Protein AF-X1TMU3-F1 (afdb_monomer)

Solvent-accessible surface area (backbone atoms only — not comparable to full-atom values): 5303 Å² total; per-residue (Å²): 111,73,68,59,53,48,53,53,51,52,53,51,50,51,51,52,53,45,40,72,77,32,73,62,54,74,30,72,66,43,47,52,49,53,52,51,52,52,49,50,54,53,58,51,50,58,60,50,47,56,41,46,74,73,72,45,82,80,73,56,62,64,56,48,54,50,51,44,52,53,50,44,50,42,32,47,69,72,68,60,44,55,70,70,60,38,50,61,70,48,73,82,110

Secondary structure (DSSP, 8-state):
-HHHHHHHHHHHHHHHHHHHH-GGGGSHHHHHHHHHHHHHHHHHHHHHHHHHHTT----THHHHHHHHHHHHHHHHHTS---HHHHHHHHTT-

Structure (mmCIF, N/CA/C/O backbone):
data_AF-X1TMU3-F1
#
_entry.id   AF-X1TMU3-F1
#
loop_
_atom_site.group_PDB
_atom_site.id
_atom_site.type_symbol
_atom_site.label_atom_id
_atom_site.label_alt_id
_atom_site.label_comp_id
_atom_site.label_asym_id
_atom_site.label_entity_id
_atom_site.label_seq_id
_atom_site.pdbx_PDB_ins_code
_atom_site.Cartn_x
_atom_site.Cartn_y
_atom_site.Cartn_z
_atom_site.occupancy
_atom_site.B_iso_or_equiv
_atom_site.auth_seq_id
_atom_site.auth_comp_id
_atom_site.auth_asym_id
_atom_site.auth_atom_id
_atom_site.pdbx_PDB_model_num
ATOM 1 N N . MET A 1 1 ? -0.572 24.742 -14.590 1.00 64.00 1 MET A N 1
ATOM 2 C CA . MET A 1 1 ? -0.082 23.708 -15.537 1.00 64.00 1 MET A CA 1
ATOM 3 C C . MET A 1 1 ? 1.377 23.299 -15.314 1.00 64.00 1 MET A C 1
ATOM 5 O O . MET A 1 1 ? 1.632 22.106 -15.254 1.00 64.00 1 MET A O 1
ATOM 9 N N . LYS A 1 2 ? 2.328 24.232 -15.109 1.00 79.75 2 LYS A N 1
ATOM 10 C CA . LYS A 1 2 ? 3.763 23.908 -14.914 1.00 79.75 2 LYS A CA 1
ATOM 11 C C . LYS A 1 2 ? 4.063 22.901 -13.778 1.00 79.75 2 LYS A C 1
ATOM 13 O O . LYS A 1 2 ? 4.951 22.075 -13.926 1.00 79.75 2 LYS A O 1
ATOM 18 N N . ARG A 1 3 ? 3.293 22.921 -12.678 1.00 84.00 3 ARG A N 1
ATOM 19 C CA . ARG A 1 3 ? 3.457 21.987 -11.539 1.00 84.00 3 ARG A CA 1
ATOM 20 C C . ARG A 1 3 ? 3.123 20.531 -11.891 1.00 84.00 3 ARG A C 1
ATOM 22 O O . ARG A 1 3 ? 3.884 19.639 -11.548 1.00 84.00 3 ARG A O 1
ATOM 29 N N . ILE A 1 4 ? 2.024 20.305 -12.615 1.00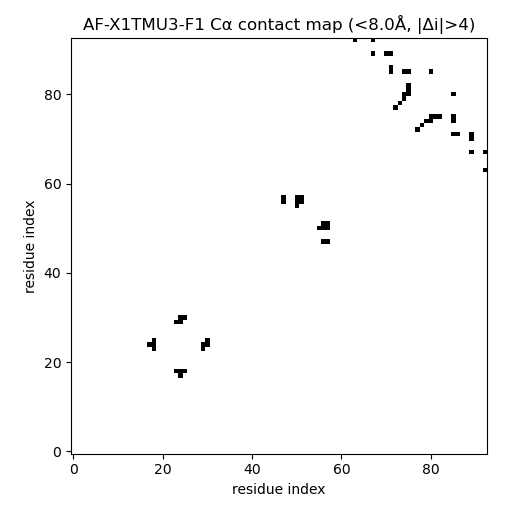 91.75 4 ILE A N 1
ATOM 30 C CA . ILE A 1 4 ? 1.610 18.962 -13.056 1.00 91.75 4 ILE A CA 1
ATOM 31 C C . ILE A 1 4 ? 2.630 18.406 -14.050 1.0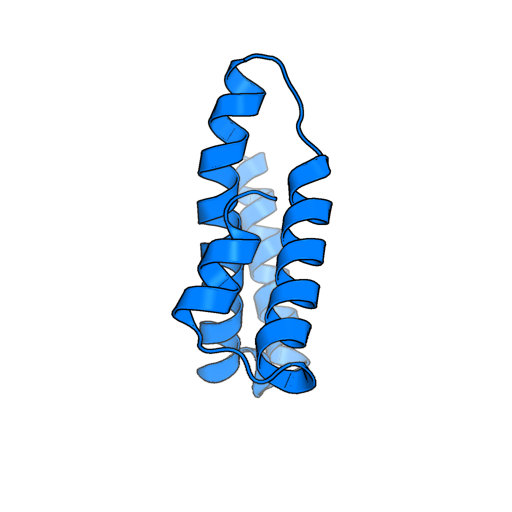0 91.75 4 ILE A C 1
ATOM 33 O O . ILE A 1 4 ? 3.052 17.264 -13.918 1.00 91.75 4 ILE A O 1
ATOM 37 N N . ALA A 1 5 ? 3.086 19.242 -14.989 1.00 92.62 5 ALA A N 1
ATOM 38 C CA . ALA A 1 5 ? 4.145 18.863 -15.918 1.00 92.62 5 ALA A CA 1
ATOM 39 C C . ALA A 1 5 ? 5.419 18.426 -15.175 1.00 92.62 5 ALA A C 1
ATOM 41 O O . ALA A 1 5 ? 5.978 17.389 -15.506 1.00 92.62 5 ALA A O 1
ATOM 42 N N . GLY A 1 6 ? 5.827 19.147 -14.123 1.00 94.38 6 GLY A N 1
ATOM 43 C CA . GLY A 1 6 ? 6.967 18.758 -13.285 1.00 94.38 6 GLY A CA 1
ATOM 44 C C . GLY A 1 6 ? 6.814 17.374 -12.645 1.00 94.38 6 GLY A C 1
ATOM 45 O O . GLY A 1 6 ? 7.736 16.567 -12.719 1.00 94.38 6 GLY A O 1
ATOM 46 N N . ILE A 1 7 ? 5.640 17.064 -12.084 1.00 94.69 7 ILE A N 1
ATOM 47 C CA . ILE A 1 7 ? 5.360 15.746 -11.483 1.00 94.69 7 ILE A CA 1
ATOM 48 C C . ILE A 1 7 ? 5.434 14.640 -12.540 1.00 94.69 7 ILE A C 1
ATOM 50 O O . ILE A 1 7 ? 6.078 13.618 -12.315 1.00 94.69 7 ILE A O 1
ATOM 54 N N . VAL A 1 8 ? 4.815 14.852 -13.704 1.00 95.12 8 VAL A N 1
ATOM 55 C CA . VAL A 1 8 ? 4.818 13.867 -14.796 1.00 95.12 8 VAL A CA 1
ATOM 56 C C . VAL A 1 8 ? 6.234 13.634 -15.323 1.00 95.12 8 VAL A C 1
ATOM 58 O O . VAL A 1 8 ? 6.617 12.486 -15.546 1.00 95.12 8 VAL A O 1
ATOM 61 N N . ILE A 1 9 ? 7.035 14.693 -15.473 1.00 96.44 9 ILE A N 1
ATOM 62 C CA . ILE A 1 9 ? 8.437 14.597 -15.902 1.00 96.44 9 ILE A CA 1
ATOM 63 C C . ILE A 1 9 ? 9.245 13.761 -14.906 1.00 96.44 9 ILE A C 1
ATOM 65 O O . ILE A 1 9 ? 9.929 12.825 -15.315 1.00 96.44 9 ILE A O 1
ATOM 69 N N . ILE A 1 10 ? 9.138 14.059 -13.607 1.00 96.06 10 ILE A N 1
ATOM 70 C CA . ILE A 1 10 ? 9.870 13.331 -12.562 1.00 96.06 10 ILE A CA 1
ATOM 71 C C . ILE A 1 10 ? 9.437 11.863 -12.525 1.00 96.06 10 ILE A C 1
ATOM 73 O O . ILE A 1 10 ? 10.288 10.977 -12.519 1.00 96.06 10 ILE A O 1
ATOM 77 N N . LEU A 1 11 ? 8.130 11.592 -12.556 1.00 94.12 11 LEU A N 1
ATOM 78 C CA . LEU A 1 11 ? 7.602 10.228 -12.56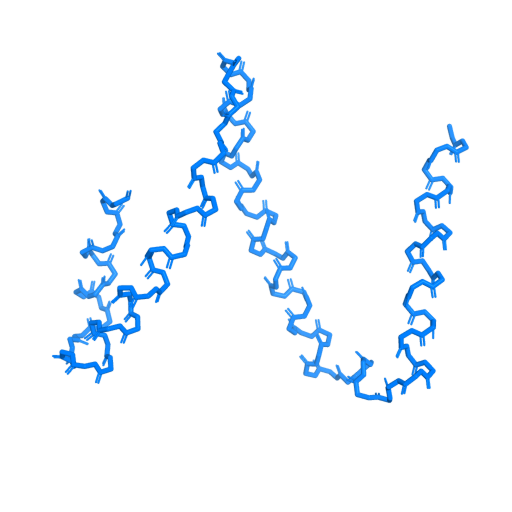2 1.00 94.12 11 LEU A CA 1
ATOM 79 C C . LEU A 1 11 ? 8.128 9.432 -13.762 1.00 94.12 11 LEU A C 1
ATOM 81 O O . LEU A 1 11 ? 8.605 8.310 -13.606 1.00 94.12 11 LEU A O 1
ATOM 85 N N . THR A 1 12 ? 8.090 10.033 -14.951 1.00 96.00 12 THR A N 1
ATOM 86 C CA . THR A 1 12 ? 8.584 9.403 -16.181 1.00 96.00 12 THR A CA 1
ATOM 87 C C . THR A 1 12 ? 10.083 9.122 -16.088 1.00 96.00 12 THR A C 1
ATOM 89 O O . THR A 1 12 ? 10.522 8.024 -16.428 1.00 96.00 12 THR A O 1
ATOM 92 N N . ALA A 1 13 ? 10.869 10.070 -15.570 1.00 96.88 13 ALA A N 1
ATOM 93 C CA . ALA A 1 13 ? 12.303 9.888 -15.369 1.00 96.88 13 ALA A CA 1
ATOM 94 C C . ALA A 1 13 ? 12.601 8.723 -14.412 1.00 96.88 13 ALA A C 1
ATOM 96 O O . ALA A 1 13 ? 13.420 7.865 -14.735 1.00 96.88 13 ALA A O 1
ATOM 97 N N . VAL A 1 14 ? 11.898 8.639 -13.278 1.00 95.62 14 VAL A N 1
ATOM 98 C CA . VAL A 1 14 ? 12.065 7.544 -12.306 1.00 95.62 14 VAL A CA 1
ATOM 99 C C . VAL A 1 14 ? 11.726 6.189 -12.929 1.00 95.62 14 VAL A C 1
ATOM 101 O O . VAL A 1 14 ? 12.469 5.229 -12.723 1.00 95.62 14 VAL A O 1
ATOM 104 N N . ILE A 1 15 ? 10.652 6.107 -13.721 1.00 94.56 15 ILE A N 1
ATOM 105 C CA . ILE A 1 15 ? 10.252 4.875 -14.419 1.00 94.56 15 ILE A CA 1
ATOM 106 C C . ILE A 1 15 ? 11.340 4.432 -15.404 1.00 94.56 15 ILE A C 1
ATOM 108 O O . ILE A 1 15 ? 11.741 3.269 -15.379 1.00 94.56 15 ILE A O 1
ATOM 112 N N . ILE A 1 16 ? 11.844 5.347 -16.239 1.00 96.25 16 ILE A N 1
ATOM 113 C CA . ILE A 1 16 ? 12.872 5.040 -17.246 1.00 96.25 16 ILE A CA 1
ATOM 114 C C . ILE A 1 16 ? 14.182 4.620 -16.575 1.00 96.25 16 ILE A C 1
ATOM 116 O O . ILE A 1 16 ? 14.751 3.590 -16.928 1.00 96.25 16 ILE A O 1
ATOM 120 N N . ILE A 1 17 ? 14.649 5.381 -15.584 1.00 96.94 17 ILE A N 1
ATOM 121 C CA . ILE A 1 17 ? 15.898 5.078 -14.876 1.00 96.94 17 ILE A CA 1
ATOM 122 C C . ILE A 1 17 ? 15.796 3.712 -14.186 1.00 96.94 17 ILE A C 1
ATOM 124 O O . ILE A 1 17 ? 16.697 2.885 -14.319 1.00 96.94 17 ILE A O 1
ATOM 128 N N . SER A 1 18 ? 14.677 3.433 -13.513 1.00 94.62 18 SER A N 1
ATOM 129 C CA . SER A 1 18 ? 14.454 2.148 -12.837 1.00 94.62 18 SER A CA 1
ATOM 130 C C . SER A 1 18 ? 14.400 0.974 -13.818 1.00 94.62 18 SER A C 1
ATOM 132 O O . SER A 1 18 ? 14.950 -0.088 -13.530 1.00 94.62 18 SER A O 1
ATOM 134 N N . ALA A 1 19 ? 13.791 1.174 -14.990 1.00 94.56 19 ALA A N 1
ATOM 135 C CA . ALA A 1 19 ? 13.742 0.185 -16.063 1.00 94.56 19 ALA A CA 1
ATOM 136 C C . ALA A 1 19 ? 15.123 -0.153 -16.643 1.00 94.56 19 ALA A C 1
ATOM 138 O O . ALA A 1 19 ? 15.377 -1.312 -16.966 1.00 94.56 19 ALA A O 1
ATOM 139 N N . VAL A 1 20 ? 16.009 0.841 -16.766 1.00 96.31 20 VAL A N 1
ATOM 140 C CA . VAL A 1 20 ? 17.378 0.645 -17.271 1.00 96.31 20 VAL A CA 1
ATOM 141 C C . VAL A 1 20 ? 18.260 -0.042 -16.228 1.00 96.31 20 VAL A C 1
ATOM 143 O O . VAL A 1 20 ? 19.028 -0.936 -16.574 1.00 96.31 20 VAL A O 1
ATOM 146 N N . ILE A 1 21 ? 18.146 0.345 -14.953 1.00 97.19 21 ILE A N 1
ATOM 147 C CA . ILE A 1 21 ? 18.960 -0.227 -13.868 1.00 97.19 21 ILE A CA 1
ATOM 148 C C . ILE A 1 21 ? 18.561 -1.678 -13.576 1.00 97.19 21 ILE A C 1
ATOM 150 O O . ILE A 1 21 ? 19.419 -2.504 -13.266 1.00 97.19 21 ILE A O 1
ATOM 154 N N . ASN A 1 22 ? 17.268 -2.004 -13.650 1.00 94.31 22 ASN A N 1
ATOM 155 C CA . ASN A 1 22 ? 16.773 -3.332 -13.313 1.00 94.31 22 ASN A CA 1
ATOM 156 C C . ASN A 1 22 ? 15.722 -3.809 -14.318 1.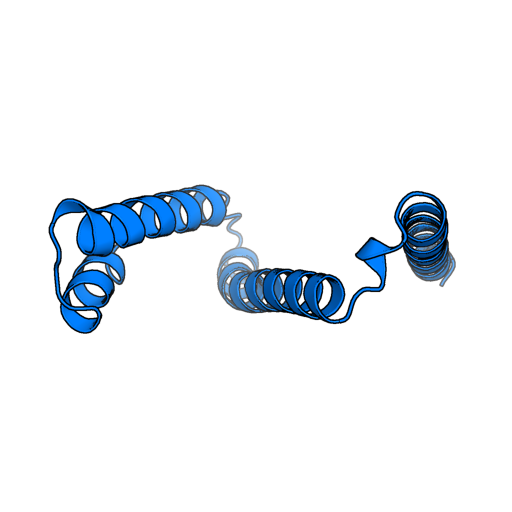00 94.31 22 ASN A C 1
ATOM 158 O O . ASN A 1 22 ? 14.574 -3.370 -14.296 1.00 94.31 22 ASN A O 1
ATOM 162 N N . ILE A 1 23 ? 16.086 -4.805 -15.128 1.00 89.88 23 ILE A N 1
ATOM 163 C CA . ILE A 1 23 ? 15.189 -5.415 -16.120 1.00 89.88 23 ILE A CA 1
ATOM 164 C C . ILE A 1 23 ? 13.910 -5.996 -15.485 1.00 89.88 23 ILE A C 1
ATOM 166 O O . ILE A 1 23 ? 12.844 -5.999 -16.102 1.00 89.88 23 ILE A O 1
ATOM 170 N N . ASN A 1 24 ? 13.974 -6.429 -14.219 1.00 93.56 24 ASN A N 1
ATOM 171 C CA . ASN A 1 24 ? 12.818 -6.962 -13.498 1.00 93.56 24 ASN A CA 1
ATOM 172 C C . ASN A 1 24 ? 11.813 -5.874 -13.096 1.00 93.56 24 ASN A C 1
ATOM 174 O O . ASN A 1 24 ? 10.692 -6.208 -12.703 1.00 93.56 24 ASN A O 1
ATOM 178 N N . PHE A 1 25 ? 12.164 -4.590 -13.216 1.00 93.38 25 PHE A N 1
ATOM 179 C CA . PHE A 1 25 ? 11.265 -3.482 -12.905 1.00 93.38 25 PHE A CA 1
ATOM 180 C C . PHE A 1 25 ? 10.002 -3.500 -13.780 1.00 93.38 25 PHE A C 1
ATOM 182 O O . PHE A 1 25 ? 8.899 -3.338 -13.259 1.00 93.38 25 PHE A O 1
ATOM 189 N N . ILE A 1 26 ? 10.139 -3.777 -15.082 1.00 94.19 26 ILE A N 1
ATOM 190 C CA . ILE A 1 26 ? 9.006 -3.860 -16.028 1.00 94.19 26 ILE A CA 1
ATOM 191 C C . ILE A 1 26 ? 8.422 -5.288 -16.074 1.00 94.19 26 ILE A C 1
ATOM 193 O O . ILE A 1 26 ? 7.519 -5.587 -16.852 1.00 94.19 26 ILE A O 1
ATOM 197 N N . SER A 1 27 ? 8.892 -6.210 -15.227 1.00 96.25 27 SER A N 1
ATOM 198 C CA . SER A 1 27 ? 8.316 -7.556 -15.199 1.00 96.25 27 SER A CA 1
ATOM 199 C C . SER A 1 27 ? 6.813 -7.500 -14.867 1.00 96.25 27 SER A C 1
ATOM 201 O O . SER A 1 27 ? 6.397 -6.706 -14.015 1.00 96.25 27 SER A O 1
ATOM 203 N N . PRO A 1 28 ? 5.976 -8.374 -15.460 1.00 95.25 28 PRO A N 1
ATOM 204 C CA . PRO A 1 28 ? 4.547 -8.423 -15.142 1.00 95.25 28 PRO A CA 1
ATOM 205 C C . PRO A 1 28 ? 4.273 -8.624 -13.647 1.00 95.25 28 PRO A C 1
ATOM 207 O O . PRO A 1 28 ? 3.269 -8.141 -13.127 1.00 95.25 28 PRO A O 1
ATOM 210 N N . TYR A 1 29 ? 5.168 -9.328 -12.948 1.00 95.75 29 TYR A N 1
ATOM 211 C CA . TYR A 1 29 ? 5.106 -9.506 -11.502 1.00 95.75 29 TYR A CA 1
ATOM 212 C C . TYR A 1 29 ? 5.300 -8.181 -10.758 1.00 95.75 29 TYR A C 1
ATOM 214 O O . TYR A 1 29 ? 4.465 -7.819 -9.928 1.00 95.75 29 TYR A O 1
ATOM 222 N N . ASN A 1 30 ? 6.359 -7.432 -11.079 1.00 95.00 30 ASN A N 1
ATOM 223 C CA . ASN A 1 30 ? 6.647 -6.171 -10.406 1.00 95.00 30 ASN A CA 1
ATOM 224 C C . ASN A 1 30 ? 5.601 -5.096 -10.725 1.00 95.00 30 ASN A C 1
ATOM 226 O O . ASN A 1 30 ? 5.149 -4.407 -9.816 1.00 95.00 30 ASN A O 1
ATOM 230 N N . ILE A 1 31 ? 5.132 -5.014 -11.975 1.00 94.44 31 ILE A N 1
ATOM 231 C CA . ILE A 1 31 ? 4.040 -4.104 -12.356 1.00 94.44 31 ILE A CA 1
ATOM 232 C C . ILE A 1 31 ? 2.780 -4.410 -11.540 1.00 94.44 31 ILE A C 1
ATOM 234 O O . ILE A 1 31 ? 2.195 -3.505 -10.947 1.00 94.44 31 ILE A O 1
ATOM 238 N N . LYS A 1 32 ? 2.378 -5.687 -11.444 1.00 96.44 32 LYS A N 1
ATOM 239 C CA . LYS A 1 32 ? 1.242 -6.089 -10.600 1.00 96.44 32 LYS A CA 1
ATOM 240 C C . LYS A 1 32 ? 1.470 -5.719 -9.137 1.00 96.44 32 LYS A C 1
ATOM 242 O O . LYS A 1 32 ? 0.538 -5.261 -8.485 1.00 96.44 32 LYS A O 1
ATOM 247 N N . ASN A 1 33 ? 2.680 -5.911 -8.620 1.00 95.50 33 ASN A N 1
ATOM 248 C CA . ASN A 1 33 ? 3.007 -5.566 -7.242 1.00 95.50 33 ASN A CA 1
ATOM 249 C C . ASN A 1 33 ? 2.881 -4.053 -6.995 1.00 95.50 33 ASN A C 1
ATOM 251 O O . ASN A 1 33 ? 2.188 -3.654 -6.063 1.00 95.50 33 ASN A O 1
ATOM 255 N N . ILE A 1 34 ? 3.457 -3.219 -7.866 1.00 94.44 34 ILE A N 1
ATOM 256 C CA . ILE A 1 34 ? 3.335 -1.754 -7.801 1.00 94.44 34 ILE A CA 1
ATOM 257 C C . ILE A 1 34 ? 1.861 -1.344 -7.825 1.00 94.44 34 ILE A C 1
ATOM 259 O O . ILE A 1 34 ? 1.418 -0.620 -6.940 1.00 94.44 34 ILE A O 1
ATOM 263 N N . LEU A 1 35 ? 1.079 -1.867 -8.775 1.00 94.50 35 LEU A N 1
ATOM 264 C CA . LEU A 1 35 ? -0.348 -1.555 -8.881 1.00 94.50 35 LEU A CA 1
ATOM 265 C C . LEU A 1 35 ? -1.140 -1.972 -7.634 1.00 94.50 35 LEU A C 1
ATOM 267 O O . LEU A 1 35 ? -2.045 -1.248 -7.226 1.00 94.50 35 LEU A O 1
ATOM 271 N N . ARG A 1 36 ? -0.802 -3.101 -6.996 1.00 95.44 36 ARG A N 1
ATOM 272 C CA . ARG A 1 36 ? -1.438 -3.529 -5.737 1.00 95.44 36 ARG A CA 1
ATOM 273 C C . ARG A 1 36 ? -1.129 -2.568 -4.593 1.00 95.44 36 ARG A C 1
ATOM 275 O O . ARG A 1 36 ? -2.050 -2.203 -3.869 1.00 95.44 36 ARG A O 1
ATOM 282 N N . TRP A 1 37 ? 0.121 -2.129 -4.454 1.00 94.31 37 TRP A N 1
ATOM 283 C CA . TRP A 1 37 ? 0.500 -1.138 -3.442 1.00 94.31 37 TRP A CA 1
ATOM 284 C C . TRP A 1 37 ? -0.159 0.216 -3.694 1.00 94.31 37 TRP A C 1
ATOM 286 O O . TRP A 1 37 ? -0.731 0.796 -2.774 1.00 94.31 37 TRP A O 1
ATOM 296 N N . THR A 1 38 ? -0.160 0.695 -4.939 1.00 94.44 38 THR A N 1
ATOM 297 C CA . THR A 1 38 ? -0.859 1.932 -5.310 1.00 94.44 38 THR A CA 1
ATOM 298 C C . THR A 1 38 ? -2.360 1.829 -5.043 1.00 94.44 38 THR A C 1
ATOM 300 O O . THR A 1 38 ? -2.940 2.765 -4.504 1.00 94.44 38 THR A O 1
ATOM 303 N N . GLY A 1 39 ? -2.986 0.693 -5.362 1.00 95.31 39 GLY A N 1
ATOM 304 C CA . GLY A 1 39 ? -4.398 0.448 -5.068 1.00 95.31 39 GLY A CA 1
ATOM 305 C C . GLY A 1 39 ? -4.698 0.439 -3.568 1.00 95.31 39 GLY A C 1
ATOM 306 O O . GLY A 1 39 ? -5.681 1.040 -3.145 1.00 95.31 39 GLY A O 1
ATOM 307 N N . LEU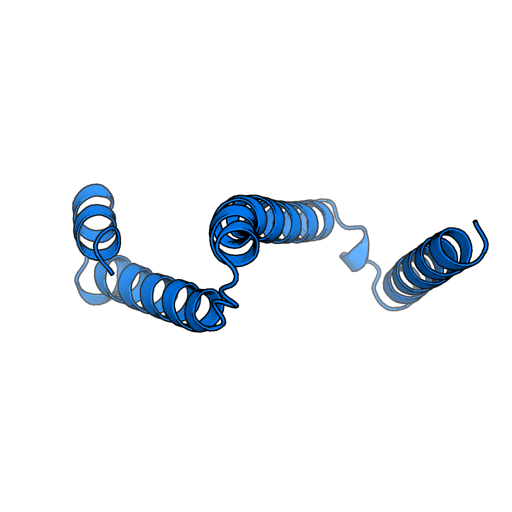 A 1 40 ? -3.828 -0.177 -2.762 1.00 92.69 40 LEU A N 1
ATOM 308 C CA . LEU A 1 40 ? -3.934 -0.180 -1.303 1.00 92.69 40 LEU A CA 1
ATOM 309 C C . LEU A 1 40 ? -3.856 1.245 -0.740 1.00 92.69 40 LEU A C 1
ATOM 311 O O . LEU A 1 40 ? -4.751 1.649 -0.005 1.00 92.69 40 LEU A O 1
ATOM 315 N N . PHE A 1 41 ? -2.855 2.040 -1.132 1.00 92.38 41 PHE A N 1
ATOM 316 C CA . PHE A 1 41 ? -2.759 3.439 -0.694 1.00 92.38 41 PHE A CA 1
ATOM 317 C C . PHE A 1 41 ? -3.919 4.300 -1.208 1.00 92.38 41 PHE A C 1
ATOM 319 O O . PHE A 1 41 ? -4.403 5.166 -0.484 1.00 92.38 41 PHE A O 1
ATOM 326 N N . GLY A 1 42 ? -4.406 4.032 -2.422 1.00 93.62 42 GLY A N 1
ATOM 327 C CA . GLY A 1 42 ? -5.599 4.674 -2.966 1.00 93.62 42 GLY A CA 1
ATOM 328 C C . GLY A 1 42 ? -6.832 4.408 -2.105 1.00 93.62 42 GLY A C 1
ATOM 329 O O . GLY A 1 42 ? -7.523 5.350 -1.730 1.00 93.62 42 GLY A O 1
ATOM 330 N N . LEU A 1 43 ? -7.066 3.152 -1.718 1.00 92.75 43 LEU A N 1
ATOM 331 C CA . LEU A 1 43 ? -8.178 2.777 -0.842 1.00 92.75 43 LEU A CA 1
ATOM 332 C C . LEU A 1 43 ? -8.072 3.447 0.534 1.00 92.75 43 LEU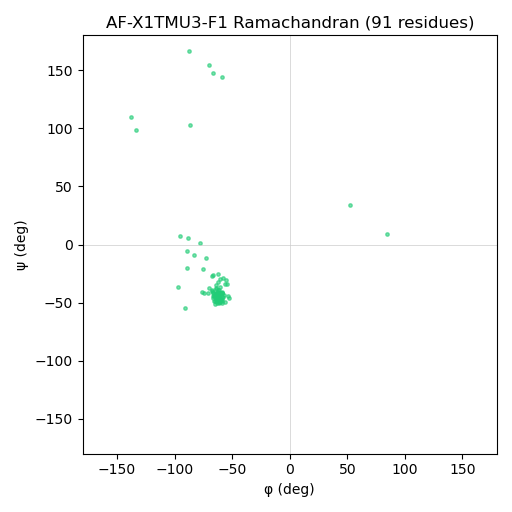 A C 1
ATOM 334 O O . LEU A 1 43 ? -9.048 4.018 1.012 1.00 92.75 43 LEU A O 1
ATOM 338 N N . LEU A 1 44 ? -6.882 3.426 1.140 1.00 92.19 44 LEU A N 1
ATOM 339 C CA . LEU A 1 44 ? -6.633 4.065 2.435 1.00 92.19 44 LEU A CA 1
ATOM 340 C C . LEU A 1 44 ? -6.872 5.582 2.383 1.00 92.19 44 LEU A C 1
ATOM 342 O O . LEU A 1 44 ? -7.473 6.142 3.296 1.00 92.19 44 LEU A O 1
ATOM 346 N N . SER A 1 45 ? -6.481 6.239 1.285 1.00 92.56 45 SER A N 1
ATOM 347 C CA . SER A 1 45 ? -6.678 7.684 1.116 1.00 92.56 45 SER A CA 1
ATOM 348 C C . SER A 1 45 ? -8.151 8.107 1.105 1.00 92.56 45 SER A C 1
ATOM 350 O O . SER A 1 45 ? -8.464 9.237 1.474 1.00 92.56 45 SER A O 1
ATOM 352 N N . VAL A 1 46 ? -9.069 7.206 0.729 1.00 93.56 46 VAL A N 1
ATOM 353 C CA . VAL A 1 46 ? -10.514 7.472 0.795 1.00 93.56 46 VAL A CA 1
ATOM 354 C C . VAL A 1 46 ? -10.977 7.591 2.248 1.00 93.56 46 VAL A C 1
ATOM 356 O O . VAL A 1 46 ? -11.786 8.464 2.544 1.00 93.56 46 VAL A O 1
ATOM 359 N N . GLY A 1 47 ? -10.446 6.765 3.156 1.00 90.06 47 GLY A N 1
ATOM 360 C CA . GLY A 1 47 ? -10.719 6.869 4.594 1.00 90.06 47 GLY A CA 1
ATOM 361 C C . GLY A 1 47 ? -10.168 8.166 5.189 1.00 90.06 47 GLY A C 1
ATOM 362 O O . GLY A 1 47 ? -10.912 8.925 5.810 1.00 90.06 47 GLY A O 1
ATOM 363 N N . GLU A 1 48 ? -8.901 8.473 4.898 1.00 93.38 48 GLU A N 1
ATOM 364 C CA . GLU A 1 48 ? -8.242 9.713 5.344 1.00 93.38 48 GLU A CA 1
ATOM 365 C C . GLU A 1 48 ? -8.916 10.985 4.820 1.00 93.38 48 GLU A C 1
ATOM 367 O O . GLU A 1 48 ? -8.912 12.017 5.489 1.00 93.38 48 GLU A O 1
ATOM 372 N N . CYS A 1 49 ? -9.549 10.931 3.645 1.00 94.00 49 CYS A N 1
ATOM 373 C CA . CYS A 1 49 ? -10.312 12.056 3.111 1.00 94.00 49 CYS A CA 1
ATOM 374 C C . CYS A 1 49 ? -11.364 12.553 4.118 1.00 94.00 49 CYS A C 1
ATOM 376 O O . CYS A 1 49 ? -11.468 13.756 4.350 1.00 94.00 49 CYS A O 1
ATOM 378 N N . PHE A 1 50 ? -12.100 11.647 4.772 1.00 92.81 50 PHE A N 1
ATOM 379 C CA . PHE A 1 50 ? -13.116 12.025 5.759 1.00 92.81 50 PHE A CA 1
ATOM 380 C C . PHE A 1 50 ? -12.504 12.669 7.003 1.00 92.81 50 PHE A C 1
ATOM 382 O O . PHE A 1 50 ? -13.020 13.677 7.483 1.00 92.81 50 PHE A O 1
ATOM 389 N N . VAL A 1 51 ? -11.379 12.139 7.482 1.00 93.31 51 VAL A N 1
ATOM 390 C CA . VAL A 1 51 ? -10.636 12.715 8.610 1.00 93.31 51 VAL A CA 1
ATOM 391 C C . VAL A 1 51 ? -10.214 14.150 8.291 1.00 93.31 51 VAL A C 1
ATOM 393 O O . VAL A 1 51 ? -10.502 15.070 9.063 1.00 93.31 51 VAL A O 1
ATOM 396 N N . ILE A 1 52 ? -9.600 14.360 7.125 1.00 94.62 52 ILE A N 1
ATOM 397 C CA . ILE A 1 52 ? -9.127 15.678 6.687 1.00 94.62 52 ILE A CA 1
ATOM 398 C C . ILE A 1 52 ? -10.295 16.656 6.535 1.00 94.62 52 ILE A C 1
ATOM 400 O O . ILE A 1 52 ? -10.195 17.808 6.959 1.00 94.62 52 ILE A O 1
ATOM 404 N N . LEU A 1 53 ? -11.428 16.204 5.990 1.00 95.56 53 LEU A N 1
ATOM 405 C CA . LEU A 1 53 ? -12.635 17.027 5.865 1.00 95.56 53 LEU A CA 1
ATOM 406 C C . LEU A 1 53 ? -13.189 17.476 7.224 1.00 95.56 53 LEU A C 1
ATOM 408 O O . LEU A 1 53 ? -13.721 18.580 7.322 1.00 95.56 53 LEU A O 1
ATOM 412 N N . THR A 1 54 ? -13.033 16.667 8.275 1.00 94.31 54 THR A N 1
ATOM 413 C CA . THR A 1 54 ? -13.408 17.051 9.649 1.00 94.31 54 THR A CA 1
ATOM 414 C C . THR A 1 54 ? -12.393 17.974 10.339 1.00 94.31 54 THR A C 1
ATOM 416 O O . THR A 1 54 ? -12.608 18.370 11.482 1.00 94.31 54 THR A O 1
ATOM 419 N N . GLY A 1 55 ? -11.309 18.361 9.655 1.00 91.31 55 GLY A N 1
ATOM 420 C CA . GLY A 1 55 ? -10.251 19.224 10.193 1.00 91.31 55 GLY A CA 1
ATOM 421 C C . GLY A 1 55 ? -9.173 18.479 10.986 1.00 91.31 55 GLY A C 1
ATOM 422 O O . GLY A 1 55 ? -8.336 19.119 11.622 1.00 91.31 55 GLY A O 1
ATOM 423 N N . GLY A 1 56 ? -9.185 17.145 10.956 1.00 90.62 56 GLY A N 1
ATOM 424 C CA . GLY A 1 56 ? -8.144 16.304 11.538 1.00 90.62 56 GLY A CA 1
ATOM 425 C C . GLY A 1 56 ? -6.993 16.029 10.567 1.00 90.62 56 GLY A C 1
ATOM 426 O O . GLY A 1 56 ? -7.101 16.241 9.362 1.00 90.62 56 GLY A O 1
ATOM 427 N N . ILE A 1 57 ? -5.883 15.518 11.095 1.00 88.44 57 ILE A N 1
ATOM 428 C CA . ILE A 1 57 ? -4.801 14.905 10.315 1.00 88.44 57 ILE A CA 1
ATOM 429 C C . ILE A 1 57 ? -4.467 13.602 11.037 1.00 88.44 57 ILE A C 1
ATOM 431 O O . ILE A 1 57 ? -3.781 13.631 12.062 1.00 88.44 57 ILE A O 1
ATOM 435 N N . ASP A 1 58 ? -5.003 12.479 10.561 1.00 87.75 58 ASP A N 1
ATOM 436 C CA . ASP A 1 58 ? -4.760 11.184 11.189 1.00 87.75 58 ASP A CA 1
ATOM 437 C C . ASP A 1 58 ? -3.478 10.565 10.623 1.00 87.75 58 ASP A C 1
ATOM 439 O O . ASP A 1 58 ? -3.400 10.067 9.503 1.00 87.75 58 ASP A O 1
ATOM 443 N N . LEU A 1 59 ? -2.411 10.642 11.418 1.00 85.94 59 LEU A N 1
ATOM 444 C CA . LEU A 1 59 ? -1.131 10.011 11.098 1.00 85.94 59 LEU A CA 1
ATOM 445 C C . LEU A 1 59 ? -1.047 8.568 11.630 1.00 85.94 59 LEU A C 1
ATOM 447 O O . LEU A 1 59 ? -0.065 7.869 11.371 1.00 85.94 59 LEU A O 1
ATOM 451 N N . SER A 1 60 ? -2.052 8.116 12.386 1.00 89.75 60 SER A N 1
ATOM 452 C CA . SER A 1 60 ? -2.075 6.798 13.025 1.00 89.75 60 SER A CA 1
ATOM 453 C C . SER A 1 60 ? -2.357 5.663 12.042 1.00 89.75 60 SER A C 1
ATOM 455 O O . SER A 1 60 ? -1.939 4.531 12.298 1.00 89.75 60 SER A O 1
ATOM 457 N N . LEU A 1 61 ? -2.958 5.952 10.881 1.00 89.50 61 LEU A N 1
ATOM 458 C CA . LEU A 1 61 ? -3.312 4.950 9.874 1.00 89.50 61 LEU A CA 1
ATOM 459 C C . LEU A 1 61 ? -2.107 4.106 9.417 1.00 89.50 61 LEU A C 1
ATOM 461 O O . LEU A 1 61 ? -2.237 2.901 9.202 1.00 89.50 61 LEU A O 1
ATOM 465 N N . GLY A 1 62 ? -0.906 4.693 9.353 1.00 87.06 62 GLY A N 1
ATOM 466 C CA . GLY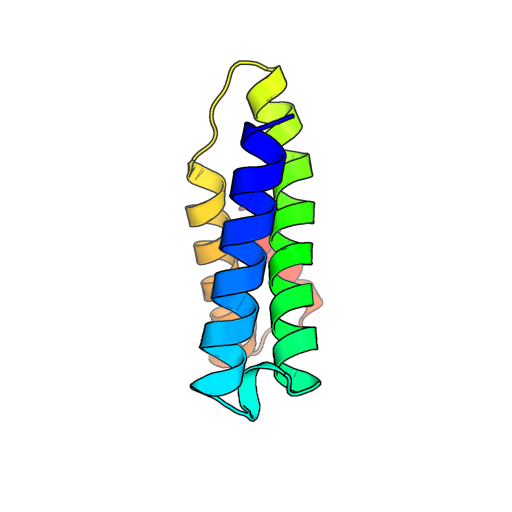 A 1 62 ? 0.322 3.940 9.072 1.00 87.06 62 GLY A CA 1
ATOM 467 C C . GLY A 1 62 ? 0.649 2.899 10.152 1.00 87.06 62 GLY A C 1
ATOM 468 O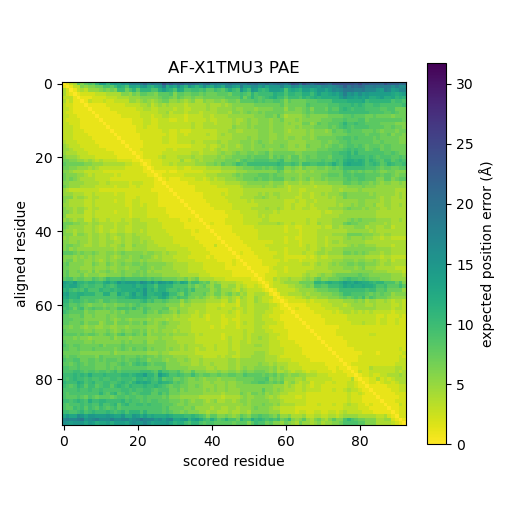 O . GLY A 1 62 ? 0.987 1.754 9.838 1.00 87.06 62 GLY A O 1
ATOM 469 N N . SER A 1 63 ? 0.500 3.274 11.424 1.00 91.00 63 SER A N 1
ATOM 470 C CA . SER A 1 63 ? 0.722 2.401 12.582 1.00 91.00 63 SER A CA 1
ATOM 471 C C . SER A 1 63 ? -0.314 1.277 12.652 1.00 91.00 63 SER A C 1
ATOM 473 O O . SER A 1 63 ? 0.055 0.129 12.902 1.00 91.00 63 SER A O 1
ATOM 475 N N . ILE A 1 64 ? -1.587 1.583 12.377 1.00 92.69 64 ILE A N 1
ATOM 476 C CA . ILE A 1 64 ? -2.691 0.608 12.370 1.00 92.69 64 ILE A CA 1
ATOM 477 C C . ILE A 1 64 ? -2.480 -0.435 11.266 1.00 92.69 64 ILE A C 1
ATOM 479 O O . ILE A 1 64 ? -2.521 -1.635 11.536 1.00 92.69 64 ILE A O 1
ATOM 483 N N . VAL A 1 65 ? -2.156 -0.008 10.039 1.00 92.00 65 VAL A N 1
ATOM 484 C CA . VAL A 1 65 ? -1.854 -0.931 8.928 1.00 92.00 65 VAL A CA 1
ATOM 485 C C . VAL A 1 65 ? -0.669 -1.843 9.272 1.00 92.00 65 VAL A C 1
ATOM 487 O O . VAL A 1 65 ? -0.718 -3.048 9.007 1.00 92.00 65 VAL A O 1
ATOM 490 N N . GLY A 1 66 ? 0.377 -1.298 9.904 1.00 92.81 66 GLY A N 1
ATOM 491 C CA . GLY A 1 66 ? 1.520 -2.079 10.382 1.00 92.81 66 GLY A CA 1
ATOM 492 C C . GLY A 1 66 ? 1.134 -3.115 11.443 1.00 92.81 66 GLY A C 1
ATOM 493 O O . GLY A 1 66 ? 1.498 -4.288 11.321 1.00 92.81 66 GLY A O 1
ATOM 494 N N . LEU A 1 67 ? 0.358 -2.705 12.451 1.00 94.50 67 LEU A N 1
ATOM 495 C CA . LEU A 1 67 ? -0.113 -3.579 13.528 1.00 94.50 67 LEU A CA 1
ATOM 496 C C . LEU A 1 67 ? -0.992 -4.715 12.990 1.00 94.50 67 LEU A C 1
ATOM 498 O O . LEU A 1 67 ? -0.728 -5.882 13.286 1.00 94.50 67 LEU A O 1
ATOM 502 N N . ILE A 1 68 ? -1.985 -4.395 12.156 1.00 94.12 68 ILE A N 1
ATOM 503 C CA . ILE A 1 68 ? -2.873 -5.382 11.527 1.00 94.12 68 ILE A CA 1
ATOM 504 C C . ILE A 1 68 ? -2.064 -6.369 10.683 1.00 94.12 68 ILE A C 1
ATOM 506 O O . ILE A 1 68 ? -2.324 -7.573 10.738 1.00 94.12 68 ILE A O 1
ATOM 510 N N . GLY A 1 69 ? -1.059 -5.896 9.940 1.00 93.12 69 GLY A N 1
ATOM 511 C CA . GLY A 1 69 ? -0.184 -6.755 9.141 1.00 93.12 69 GLY A CA 1
ATOM 512 C C . GLY A 1 69 ? 0.577 -7.781 9.988 1.00 93.12 69 GLY A C 1
ATOM 513 O O . GLY A 1 69 ? 0.565 -8.976 9.675 1.00 93.12 69 GLY A O 1
ATOM 514 N N . VAL A 1 70 ? 1.193 -7.336 11.088 1.00 95.12 70 VAL A N 1
ATOM 515 C CA . VAL A 1 70 ? 1.939 -8.216 12.004 1.00 95.12 70 VAL A CA 1
ATOM 516 C C . VAL A 1 70 ? 1.006 -9.189 12.726 1.00 95.12 70 VAL A C 1
ATOM 518 O O . VAL A 1 70 ? 1.294 -10.388 12.769 1.00 95.12 70 VAL A O 1
ATOM 521 N N . LEU A 1 71 ? -0.125 -8.711 13.250 1.00 95.62 71 LEU A N 1
ATOM 522 C CA . LEU A 1 71 ? -1.098 -9.555 13.950 1.00 95.62 71 LEU A CA 1
ATOM 523 C C . LEU A 1 71 ? -1.728 -10.594 13.022 1.00 95.62 71 LEU A C 1
ATOM 525 O O . LEU A 1 71 ? -1.791 -11.767 13.384 1.00 95.62 71 LEU A O 1
ATOM 529 N N . SER A 1 72 ? -2.098 -10.208 11.800 1.00 93.88 72 SER A N 1
ATOM 530 C CA . SER A 1 72 ? -2.623 -11.140 10.797 1.00 93.88 72 SER A CA 1
ATOM 531 C C . SER A 1 72 ? -1.615 -12.249 10.496 1.00 93.88 72 SER A C 1
ATOM 533 O O . SER A 1 72 ? -1.966 -13.431 10.482 1.00 93.88 72 SER A O 1
ATOM 535 N N . ALA A 1 73 ? -0.338 -11.898 10.307 1.00 94.88 73 ALA A N 1
ATOM 536 C CA . ALA A 1 73 ? 0.716 -12.885 10.098 1.00 94.88 73 ALA A CA 1
ATOM 537 C C . ALA A 1 73 ? 0.893 -13.797 11.323 1.00 94.88 73 ALA A C 1
ATOM 539 O O . ALA A 1 73 ? 1.015 -15.014 11.167 1.00 94.88 73 ALA A O 1
ATOM 540 N N . HIS A 1 74 ? 0.859 -13.239 12.535 1.00 95.94 74 HIS A N 1
ATOM 541 C CA . HIS A 1 74 ? 0.973 -14.000 13.776 1.00 95.94 74 HIS A CA 1
ATOM 542 C C . HIS A 1 74 ? -0.191 -14.990 13.956 1.00 95.94 74 HIS A C 1
ATOM 544 O O . HIS A 1 74 ? 0.044 -16.184 14.159 1.00 95.94 74 HIS A O 1
ATOM 550 N N . PHE A 1 75 ? -1.438 -14.541 13.809 1.00 95.88 75 PHE A N 1
ATOM 551 C CA . PHE A 1 75 ? -2.621 -15.394 13.954 1.00 95.88 75 PHE A CA 1
ATOM 552 C C . PHE A 1 75 ? -2.658 -16.519 12.917 1.00 95.88 75 PHE A C 1
ATOM 554 O O . PHE A 1 75 ? -2.921 -17.673 13.262 1.00 95.88 75 PHE A O 1
ATOM 561 N N . LEU A 1 76 ? -2.322 -16.222 11.660 1.00 95.81 76 LEU A N 1
ATOM 562 C CA . LEU A 1 76 ? -2.353 -17.216 10.584 1.00 95.81 76 LEU A CA 1
ATOM 563 C C . LEU A 1 76 ? -1.172 -18.194 10.635 1.00 95.81 76 LEU A C 1
ATOM 565 O O . LEU A 1 76 ? -1.349 -19.385 10.381 1.00 95.81 76 LEU A O 1
ATOM 569 N N . LYS A 1 77 ? 0.046 -17.718 10.926 1.00 96.12 77 LYS A N 1
ATOM 570 C CA . LYS A 1 77 ? 1.267 -18.541 10.820 1.00 96.12 77 LYS A CA 1
ATOM 571 C C . LYS A 1 77 ? 1.706 -19.159 12.139 1.00 96.12 77 LYS A C 1
ATOM 573 O O . LYS A 1 77 ? 2.191 -20.288 12.116 1.00 96.12 77 LYS A O 1
ATOM 578 N N . VAL A 1 78 ? 1.555 -18.446 13.253 1.00 95.25 78 VAL A N 1
ATOM 579 C CA . VAL A 1 78 ? 1.982 -18.922 14.578 1.00 95.25 78 VAL A CA 1
ATOM 580 C C . VAL A 1 78 ? 0.835 -19.653 15.261 1.00 95.25 78 VAL A C 1
ATOM 582 O O . VAL A 1 78 ? 0.978 -20.823 15.603 1.00 95.25 78 VAL A O 1
ATOM 585 N N . GLN A 1 79 ? -0.321 -18.999 15.388 1.00 93.56 79 GLN A N 1
ATOM 586 C CA . GLN A 1 79 ? -1.480 -19.575 16.081 1.00 93.56 79 GLN A CA 1
ATOM 587 C C . GLN A 1 79 ? -2.327 -20.507 15.197 1.00 93.56 79 GLN A C 1
ATOM 589 O O . GLN A 1 79 ? -3.201 -21.202 15.705 1.00 93.56 79 GLN A O 1
ATOM 594 N N . ARG A 1 80 ? -2.052 -20.557 13.882 1.00 94.50 80 ARG A N 1
ATOM 595 C CA . ARG A 1 80 ? -2.753 -21.395 12.884 1.00 94.50 80 ARG A CA 1
ATOM 596 C C . ARG A 1 80 ? -4.277 -21.221 12.901 1.00 94.50 80 ARG A C 1
ATOM 598 O O . ARG A 1 80 ? -5.024 -22.168 12.661 1.00 94.50 80 ARG A O 1
ATOM 605 N N . MET A 1 81 ? -4.732 -20.006 13.185 1.00 94.75 81 MET A N 1
ATOM 606 C CA . MET A 1 81 ? -6.151 -19.666 13.210 1.00 94.75 81 MET A CA 1
ATOM 607 C C . MET A 1 81 ? -6.735 -19.683 11.794 1.00 94.75 81 MET A C 1
ATOM 609 O O . MET A 1 81 ? -6.024 -19.476 10.807 1.00 94.75 81 MET A O 1
ATOM 613 N N . SER A 1 82 ? -8.046 -19.911 11.684 1.00 95.19 82 SER A N 1
ATOM 614 C CA . SER A 1 82 ? -8.735 -19.798 10.399 1.00 95.19 82 SER A CA 1
ATOM 615 C C . SER A 1 82 ? -8.741 -18.343 9.918 1.00 95.19 82 SER A C 1
ATOM 617 O O . SER A 1 82 ? -8.807 -17.405 10.716 1.00 95.19 82 SER A O 1
ATOM 619 N N . ILE A 1 83 ? -8.696 -18.152 8.596 1.00 93.00 83 ILE A N 1
ATOM 620 C CA . ILE A 1 83 ? -8.683 -16.820 7.968 1.00 93.00 83 ILE A CA 1
ATOM 621 C C . ILE A 1 83 ? -9.838 -15.931 8.458 1.00 93.00 83 ILE A C 1
ATOM 623 O O . ILE A 1 83 ? -9.566 -14.787 8.822 1.00 93.00 83 ILE A O 1
ATOM 627 N N . PRO A 1 84 ? -11.097 -16.414 8.542 1.00 94.25 84 PRO A N 1
ATOM 628 C CA . PRO A 1 84 ? -12.197 -15.577 9.013 1.00 94.25 84 PRO A CA 1
ATOM 629 C C . PRO A 1 84 ? -12.008 -15.099 10.457 1.00 94.25 84 PRO A C 1
ATOM 631 O O . PRO A 1 84 ? -12.297 -13.946 10.761 1.00 94.25 84 PRO A O 1
ATOM 634 N N . LEU A 1 85 ? -11.488 -15.963 11.335 1.00 92.50 85 LEU A N 1
ATOM 635 C CA . LEU A 1 85 ? -11.290 -15.636 12.746 1.00 92.50 85 LEU A CA 1
ATOM 636 C C . LEU A 1 85 ? -10.156 -14.621 12.935 1.00 92.50 85 LEU A C 1
ATOM 638 O O . LEU A 1 85 ? -10.307 -13.674 13.702 1.00 92.50 85 LEU A O 1
ATOM 642 N N . ALA A 1 86 ? -9.050 -14.786 12.204 1.00 93.19 86 ALA A N 1
ATOM 643 C CA . ALA A 1 86 ? -7.941 -13.834 12.228 1.00 93.19 86 ALA A CA 1
ATOM 644 C C . ALA A 1 86 ? -8.378 -12.440 11.743 1.00 93.19 86 ALA A C 1
ATOM 646 O O . ALA A 1 86 ? -8.050 -11.443 12.377 1.00 93.19 86 ALA A O 1
ATOM 647 N N . LEU A 1 87 ? -9.168 -12.370 10.663 1.00 91.00 87 LEU A N 1
ATOM 648 C CA . LEU A 1 87 ? -9.710 -11.103 10.161 1.00 91.00 87 LEU A CA 1
ATOM 649 C C . LEU A 1 87 ? -10.666 -10.450 11.161 1.00 91.00 87 LEU A C 1
ATOM 651 O O . LEU A 1 87 ? -10.565 -9.250 11.397 1.00 91.00 87 LEU A O 1
ATOM 655 N N . PHE A 1 88 ? -11.558 -11.230 11.775 1.00 92.75 88 PHE A N 1
ATOM 656 C CA . PHE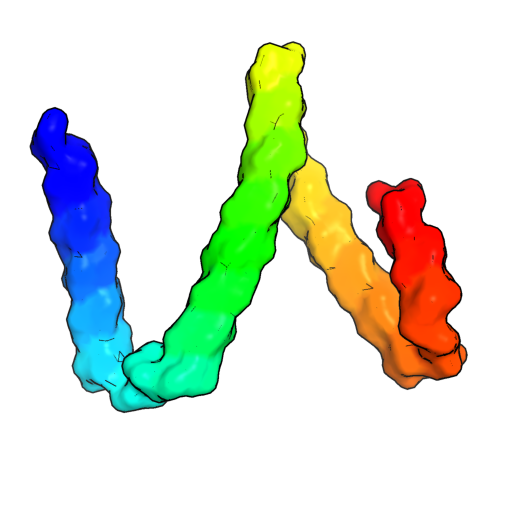 A 1 88 ? -12.510 -10.713 12.758 1.00 92.75 88 PHE A CA 1
ATOM 657 C C . PHE A 1 88 ? -11.812 -10.046 13.950 1.00 92.75 88 PHE A C 1
ATOM 659 O O . PHE A 1 88 ? -12.213 -8.964 14.366 1.00 92.75 88 PHE A O 1
ATOM 666 N N . LEU A 1 89 ? -10.728 -10.646 14.451 1.00 92.56 89 LEU A N 1
ATOM 667 C CA . LEU A 1 89 ? -9.939 -10.072 15.544 1.00 92.56 89 LEU A CA 1
ATOM 668 C C . LEU A 1 89 ? -9.191 -8.791 15.149 1.00 92.56 89 LEU A C 1
ATOM 670 O O . LEU A 1 89 ? -8.919 -7.964 16.014 1.00 92.56 89 LEU A O 1
ATOM 674 N N . CYS A 1 90 ? -8.860 -8.617 13.869 1.00 90.94 90 CYS A N 1
ATOM 675 C CA . CYS A 1 90 ? -8.138 -7.442 13.383 1.00 90.94 90 CYS A CA 1
ATOM 676 C C . CYS A 1 90 ? -9.040 -6.270 12.972 1.00 90.94 90 CYS A C 1
ATOM 678 O O . CYS A 1 90 ? -8.551 -5.151 12.910 1.00 90.94 90 CYS A O 1
ATOM 680 N N . ILE A 1 91 ? -10.326 -6.497 12.685 1.00 87.50 91 ILE A N 1
ATOM 681 C CA . ILE A 1 91 ? -11.252 -5.456 12.191 1.00 87.50 91 ILE A CA 1
ATOM 682 C C . ILE A 1 91 ? -11.536 -4.354 13.228 1.00 87.50 91 ILE A C 1
ATOM 684 O O . ILE A 1 91 ? -11.888 -3.244 12.844 1.00 87.50 91 ILE A O 1
ATOM 688 N N . GLY A 1 92 ? -11.420 -4.655 14.524 1.00 78.38 92 GLY A N 1
ATOM 689 C CA . GLY A 1 92 ? -11.727 -3.717 15.614 1.00 78.38 92 GLY A CA 1
ATOM 690 C C . GLY A 1 92 ? -10.531 -2.943 16.180 1.00 78.38 92 GLY A C 1
ATOM 691 O O . GLY A 1 92 ? -10.693 -2.307 17.220 1.00 78.38 92 GLY A O 1
ATOM 692 N N . LEU A 1 93 ? -9.354 -3.056 15.558 1.00 81.50 93 LEU A N 1
ATOM 693 C CA . LEU A 1 93 ? -8.115 -2.362 15.937 1.00 81.50 93 LEU A CA 1
ATOM 694 C C . LEU A 1 93 ? -7.911 -1.110 15.086 1.00 81.50 93 LEU A C 1
ATOM 696 O O . LEU A 1 93 ? -7.432 -0.111 15.663 1.00 81.50 93 LEU A O 1
#

Sequence (93 aa):
MKRIAGIVIILTAVIIISAVININFISPYNIKNILRWTGLFGLLSVGECFVILTGGIDLSLGSIVGLIGVLSAHFLKVQRMSIPLALFLCIGL

Foldseek 3Di:
DVVVVVVVVVVVVVLVVCCVVDVCCPPPVNVVVVVVVVVVVVVVVVVQVVCVVVVHHDPCSVVLVVVLVVQLCCCCPVVVHDNVVSVVVSPVD

pLDDT: mean 92.76, std 4.58, range [64.0, 97.19]

Radius of gyration: 18.33 Å; Cα contacts (8 Å, |Δi|>4): 32; chains: 1; bounding box: 32×45×33 Å

Organism: NCBI:txid412755

Mean predicted aligned error: 5.26 Å